Protein AF-A0A1H0Y2I3-F1 (afdb_monomer_lite)

Organism: NCBI:txid553311

pLDDT: mean 72.39, std 14.18, range [40.41, 94.81]

Sequence (72 aa):
MYGEYFHPFGFFLFIMLITLFITNIIIWKRRNSERCYYNSSTPNAMATLDNRLAKGEVSIEEYKEIKETLKH

Structure (mmCIF, N/CA/C/O backbone):
data_AF-A0A1H0Y2I3-F1
#
_entry.id   AF-A0A1H0Y2I3-F1
#
loop_
_atom_site.group_PDB
_atom_site.id
_atom_site.type_symbol
_atom_site.label_atom_id
_atom_site.label_alt_id
_atom_site.label_comp_id
_atom_site.label_asym_id
_atom_site.label_entity_id
_atom_site.label_seq_id
_atom_site.pdbx_PDB_ins_code
_atom_site.Cartn_x
_atom_site.Cartn_y
_atom_site.Cartn_z
_atom_site.occupancy
_atom_site.B_iso_or_equiv
_atom_site.auth_seq_id
_atom_site.auth_comp_id
_atom_site.auth_asym_id
_atom_site.auth_atom_id
_atom_site.pdbx_PDB_model_num
ATOM 1 N N . MET A 1 1 ? 27.397 10.771 -38.718 1.00 40.41 1 MET A N 1
ATOM 2 C CA . MET A 1 1 ? 25.979 10.529 -38.383 1.00 40.41 1 MET A CA 1
ATOM 3 C C . MET A 1 1 ? 25.956 9.488 -37.284 1.00 40.41 1 MET A C 1
ATOM 5 O O . MET A 1 1 ? 26.205 8.323 -37.560 1.00 40.41 1 MET A O 1
ATOM 9 N N . TYR A 1 2 ? 25.801 9.921 -36.035 1.00 50.34 2 TYR A N 1
ATOM 10 C CA . TYR A 1 2 ? 25.709 9.009 -34.901 1.00 50.34 2 TYR A CA 1
ATOM 11 C C . TYR A 1 2 ? 24.287 8.460 -34.902 1.00 50.34 2 TYR A C 1
ATOM 13 O O . TYR A 1 2 ? 23.352 9.161 -34.534 1.00 50.34 2 TYR A O 1
ATOM 21 N N . GLY A 1 3 ? 24.120 7.255 -35.444 1.00 57.47 3 GLY A N 1
ATOM 22 C CA . GLY A 1 3 ? 22.874 6.522 -35.302 1.00 57.47 3 GLY A CA 1
ATOM 23 C C . GLY A 1 3 ? 22.692 6.230 -33.823 1.00 57.47 3 GLY A C 1
ATOM 24 O O . GLY A 1 3 ? 23.482 5.485 -33.244 1.00 57.47 3 GLY A O 1
ATOM 25 N N . GLU A 1 4 ? 21.707 6.871 -33.207 1.00 62.41 4 GLU A N 1
ATOM 26 C CA . GLU A 1 4 ? 21.288 6.570 -31.847 1.00 62.41 4 GLU A CA 1
ATOM 27 C C . GLU A 1 4 ? 20.762 5.133 -31.828 1.00 62.41 4 GLU A C 1
ATOM 29 O O . GLU A 1 4 ? 19.612 4.851 -32.162 1.00 62.41 4 GLU A O 1
ATOM 34 N N . TYR A 1 5 ? 21.645 4.194 -31.492 1.00 65.00 5 TYR A N 1
ATOM 35 C CA . TYR A 1 5 ? 21.288 2.814 -31.203 1.00 65.00 5 TYR A CA 1
ATOM 36 C C . TYR A 1 5 ? 20.506 2.795 -29.889 1.00 65.00 5 TYR A C 1
ATOM 38 O O . TYR A 1 5 ? 21.046 2.566 -28.807 1.00 65.00 5 TYR A O 1
ATOM 46 N N . PHE A 1 6 ? 19.208 3.073 -29.984 1.00 66.06 6 PHE A N 1
ATOM 47 C CA . PHE A 1 6 ? 18.272 2.894 -28.889 1.00 66.06 6 PHE A CA 1
ATOM 48 C C . PHE A 1 6 ? 18.098 1.391 -28.665 1.00 66.06 6 PHE A C 1
ATOM 50 O O . PHE A 1 6 ? 17.312 0.740 -29.349 1.00 66.06 6 PHE A O 1
ATOM 57 N N . HIS A 1 7 ? 18.878 0.809 -27.751 1.00 71.06 7 HIS A N 1
ATOM 58 C CA . HIS A 1 7 ? 18.713 -0.589 -27.362 1.00 71.06 7 HIS A CA 1
ATOM 59 C C . HIS A 1 7 ? 17.374 -0.736 -26.622 1.00 71.06 7 HIS A C 1
ATOM 61 O O . HIS A 1 7 ? 17.288 -0.339 -25.454 1.00 71.06 7 HIS A O 1
ATOM 67 N N . PRO A 1 8 ? 16.338 -1.345 -27.234 1.00 70.19 8 PRO A N 1
ATOM 68 C CA . PRO A 1 8 ? 15.021 -1.453 -26.605 1.00 70.19 8 PRO A CA 1
ATOM 69 C C . PRO A 1 8 ? 15.107 -2.217 -25.277 1.00 70.19 8 PRO A C 1
ATOM 71 O O . PRO A 1 8 ? 14.383 -1.922 -24.332 1.00 70.19 8 PRO A O 1
ATOM 74 N N . PHE A 1 9 ? 16.067 -3.138 -25.168 1.00 74.50 9 PHE A N 1
ATOM 75 C CA . PHE A 1 9 ? 16.329 -3.920 -23.966 1.00 74.50 9 PHE A CA 1
ATOM 76 C C . PHE A 1 9 ? 16.694 -3.060 -22.744 1.00 74.50 9 PHE A C 1
ATOM 78 O O . PHE A 1 9 ? 16.220 -3.327 -21.642 1.00 74.50 9 PHE A O 1
ATOM 85 N N . GLY A 1 10 ? 17.479 -1.992 -22.930 1.00 80.31 10 GLY A N 1
ATOM 86 C CA . GLY A 1 10 ? 17.850 -1.088 -21.837 1.00 80.31 10 GLY A CA 1
ATOM 87 C C . GLY A 1 10 ? 16.654 -0.292 -21.316 1.00 80.31 10 GLY A C 1
ATOM 88 O O . GLY A 1 10 ? 16.500 -0.116 -20.110 1.00 80.31 10 GLY A O 1
ATOM 89 N N . PHE A 1 11 ? 15.759 0.117 -22.217 1.00 83.44 11 PHE A N 1
ATOM 90 C CA . PHE A 1 11 ? 14.542 0.841 -21.862 1.00 83.44 11 PHE A CA 1
ATOM 91 C C . PHE A 1 11 ? 13.558 -0.029 -21.067 1.00 83.44 11 PHE A C 1
ATOM 93 O O . PHE A 1 11 ? 13.049 0.402 -20.031 1.00 83.44 11 PHE A O 1
ATOM 100 N N . PHE A 1 12 ? 13.347 -1.280 -21.489 1.00 85.38 12 PHE A N 1
ATOM 101 C CA . PHE A 1 12 ? 12.509 -2.221 -20.740 1.00 85.38 12 PHE A CA 1
ATOM 102 C C . PHE A 1 12 ? 13.068 -2.514 -19.344 1.00 85.38 12 PHE A C 1
ATOM 104 O O . PHE A 1 12 ? 12.312 -2.499 -18.372 1.00 85.38 12 PHE A O 1
ATOM 111 N N . LEU A 1 13 ? 14.385 -2.714 -19.220 1.00 87.19 13 LEU A N 1
ATOM 112 C CA . LEU A 1 13 ? 15.030 -2.897 -17.917 1.00 87.19 13 LEU A CA 1
ATOM 113 C C . LEU A 1 13 ? 14.875 -1.666 -17.018 1.00 87.19 13 LEU A C 1
ATOM 115 O O . LEU A 1 13 ? 14.615 -1.807 -15.824 1.00 87.19 13 LEU A O 1
ATOM 119 N N . PHE A 1 14 ? 14.981 -0.464 -17.581 1.00 88.69 14 PHE A N 1
ATOM 120 C CA . PHE A 1 14 ? 14.822 0.777 -16.829 1.00 88.69 14 PHE A CA 1
ATOM 121 C C . PHE A 1 14 ? 13.399 0.932 -16.270 1.00 88.69 14 PHE A C 1
ATOM 123 O O . PHE A 1 14 ? 13.225 1.199 -15.080 1.00 88.69 14 PHE A O 1
ATOM 130 N N . ILE A 1 15 ? 12.374 0.673 -17.090 1.00 90.75 15 ILE A N 1
ATOM 131 C CA . ILE A 1 15 ? 10.969 0.678 -16.648 1.00 90.75 15 ILE A CA 1
ATOM 132 C C . ILE A 1 15 ? 10.724 -0.392 -15.578 1.00 90.75 15 ILE A C 1
ATOM 134 O O . ILE A 1 15 ? 10.050 -0.130 -14.576 1.00 90.75 15 ILE A O 1
ATOM 138 N N . MET A 1 16 ? 11.280 -1.591 -15.766 1.00 91.88 16 MET A N 1
ATOM 139 C CA . MET A 1 16 ? 11.153 -2.681 -14.801 1.00 91.88 16 MET A CA 1
ATOM 140 C C . MET A 1 16 ? 11.746 -2.292 -13.438 1.00 91.88 16 MET A C 1
ATOM 142 O O . MET A 1 16 ? 11.091 -2.473 -12.410 1.00 91.88 16 MET A O 1
ATOM 146 N N . LEU A 1 17 ? 12.946 -1.702 -13.423 1.00 93.06 17 LEU A N 1
ATOM 147 C CA . LEU A 1 17 ? 13.614 -1.247 -12.200 1.00 93.06 17 LEU A CA 1
ATOM 148 C C . LEU A 1 17 ? 12.822 -0.149 -11.483 1.00 93.06 17 LEU A C 1
ATOM 150 O O . LEU A 1 17 ? 12.636 -0.225 -10.268 1.00 93.06 17 LEU A O 1
ATOM 154 N N . ILE A 1 18 ? 12.300 0.833 -12.223 1.00 94.81 18 ILE A N 1
ATOM 155 C CA . ILE A 1 18 ? 11.466 1.905 -11.658 1.00 94.81 18 ILE A CA 1
ATOM 156 C C . ILE A 1 18 ? 10.204 1.329 -11.011 1.00 94.81 18 ILE A C 1
ATOM 158 O O . ILE A 1 18 ? 9.852 1.687 -9.887 1.00 94.81 18 ILE A O 1
ATOM 162 N N . THR A 1 19 ? 9.535 0.403 -11.695 1.00 94.06 19 THR A N 1
ATOM 163 C CA . THR A 1 19 ? 8.297 -0.213 -11.200 1.00 94.06 19 THR A CA 1
ATOM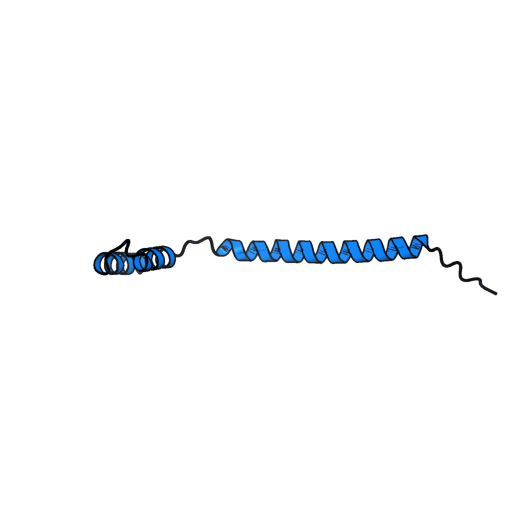 164 C C . THR A 1 19 ? 8.557 -1.022 -9.926 1.00 94.06 19 THR A C 1
ATOM 166 O O . THR A 1 19 ? 7.799 -0.938 -8.955 1.00 94.06 19 THR A O 1
ATOM 169 N N . LEU A 1 20 ? 9.668 -1.759 -9.882 1.00 94.69 20 LEU A N 1
ATOM 170 C CA . LEU A 1 20 ? 10.089 -2.511 -8.701 1.00 94.69 20 LEU A CA 1
ATOM 171 C C . LEU A 1 20 ? 10.424 -1.583 -7.522 1.00 94.69 20 LEU A C 1
ATOM 173 O O . LEU A 1 20 ? 10.038 -1.853 -6.386 1.00 94.69 20 LEU A O 1
ATOM 177 N N . PHE A 1 21 ? 11.078 -0.454 -7.787 1.00 94.75 21 PHE A N 1
ATOM 178 C CA . PHE A 1 21 ? 11.383 0.544 -6.766 1.00 94.75 21 PHE A CA 1
ATOM 179 C C . PHE A 1 21 ? 10.111 1.153 -6.156 1.00 94.75 21 PHE A C 1
ATOM 181 O O . PHE A 1 21 ? 9.958 1.190 -4.934 1.00 94.75 21 PHE A O 1
ATOM 188 N N . ILE A 1 22 ? 9.151 1.558 -6.994 1.00 94.25 22 ILE A N 1
ATOM 189 C CA . ILE A 1 22 ? 7.879 2.141 -6.542 1.00 94.25 22 ILE A CA 1
ATOM 190 C C . ILE A 1 22 ? 7.067 1.125 -5.729 1.00 94.25 22 ILE A C 1
ATOM 192 O O . ILE A 1 22 ? 6.571 1.448 -4.648 1.00 94.25 22 ILE A O 1
ATOM 196 N N . THR A 1 23 ? 6.949 -0.116 -6.208 1.00 93.69 23 THR A N 1
ATOM 197 C CA . THR A 1 23 ? 6.210 -1.169 -5.489 1.00 93.69 23 THR A CA 1
ATOM 198 C C . THR A 1 23 ? 6.854 -1.500 -4.142 1.00 93.69 23 THR A C 1
ATOM 200 O O . THR A 1 23 ? 6.135 -1.655 -3.153 1.00 93.69 23 THR A O 1
ATOM 203 N N . ASN A 1 24 ? 8.188 -1.510 -4.053 1.00 92.75 24 ASN A N 1
ATOM 204 C CA . ASN A 1 24 ? 8.903 -1.686 -2.789 1.00 92.75 24 ASN A CA 1
ATOM 205 C C . ASN A 1 24 ? 8.585 -0.563 -1.785 1.00 92.75 24 ASN A C 1
ATOM 207 O O . ASN A 1 24 ? 8.248 -0.856 -0.639 1.00 92.75 24 ASN A O 1
ATOM 211 N N . ILE A 1 25 ? 8.586 0.703 -2.226 1.00 90.56 25 ILE A N 1
ATOM 212 C CA . ILE A 1 25 ? 8.218 1.855 -1.383 1.00 90.56 25 ILE A CA 1
ATOM 213 C C . ILE A 1 25 ? 6.773 1.741 -0.886 1.00 90.56 25 ILE A C 1
ATOM 215 O O . ILE A 1 25 ? 6.506 1.987 0.292 1.00 90.56 25 ILE A O 1
ATOM 219 N N . ILE A 1 26 ? 5.833 1.353 -1.753 1.00 88.81 26 ILE A N 1
ATOM 220 C CA . ILE A 1 26 ? 4.419 1.191 -1.383 1.00 88.81 26 ILE A CA 1
ATOM 221 C C . ILE A 1 26 ? 4.260 0.085 -0.331 1.00 88.81 26 ILE A C 1
ATOM 223 O O . ILE A 1 26 ? 3.594 0.294 0.686 1.00 88.81 26 ILE A O 1
ATOM 227 N N . ILE A 1 27 ? 4.898 -1.071 -0.540 1.00 86.62 27 ILE A N 1
ATOM 228 C CA . ILE A 1 27 ? 4.871 -2.196 0.406 1.00 86.62 27 ILE A CA 1
ATOM 229 C C . ILE A 1 27 ? 5.519 -1.795 1.734 1.00 86.62 27 ILE A C 1
ATOM 231 O O . ILE A 1 27 ? 4.976 -2.092 2.799 1.00 86.62 27 ILE A O 1
ATOM 235 N N . TRP A 1 28 ? 6.646 -1.084 1.692 1.00 83.12 28 TRP A N 1
ATOM 236 C CA . TRP A 1 28 ? 7.343 -0.613 2.885 1.00 83.12 28 TRP A CA 1
ATOM 237 C C . TRP A 1 28 ? 6.495 0.381 3.685 1.00 83.12 28 TRP A C 1
ATOM 239 O O . TRP A 1 28 ? 6.323 0.214 4.895 1.00 83.12 28 TRP A O 1
ATOM 249 N N . LYS A 1 29 ? 5.866 1.351 3.010 1.00 79.25 29 LYS A N 1
ATOM 250 C CA . LYS A 1 29 ? 4.946 2.311 3.633 1.00 79.25 29 LYS A CA 1
ATOM 251 C C . LYS A 1 29 ? 3.738 1.612 4.259 1.00 79.25 29 LYS A C 1
ATOM 253 O O . LYS A 1 29 ? 3.373 1.935 5.387 1.00 79.25 29 LYS A O 1
ATOM 258 N N . ARG A 1 30 ? 3.140 0.634 3.570 1.00 72.44 30 ARG A N 1
ATOM 259 C CA . ARG A 1 30 ? 2.012 -0.143 4.105 1.00 72.44 30 ARG A CA 1
ATOM 260 C C . ARG A 1 30 ? 2.418 -0.954 5.336 1.00 72.44 30 ARG A C 1
ATOM 262 O O . ARG A 1 30 ? 1.742 -0.878 6.355 1.00 72.44 30 ARG A O 1
ATOM 269 N N . ARG A 1 31 ? 3.561 -1.643 5.288 1.00 67.62 31 ARG A N 1
ATOM 270 C CA . ARG A 1 31 ? 4.074 -2.434 6.418 1.00 67.62 31 ARG A CA 1
ATOM 271 C C . ARG A 1 31 ? 4.402 -1.570 7.638 1.00 67.62 31 ARG A C 1
ATOM 273 O O . ARG A 1 31 ? 4.223 -2.017 8.767 1.00 67.62 31 ARG A O 1
ATOM 280 N N . ASN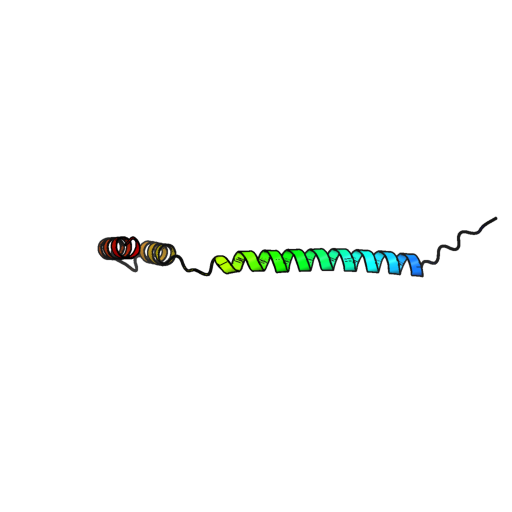 A 1 32 ? 4.857 -0.334 7.426 1.00 60.47 32 ASN A N 1
ATOM 281 C CA . ASN A 1 32 ? 5.106 0.602 8.522 1.00 60.47 32 ASN A CA 1
ATOM 282 C C . ASN A 1 32 ? 3.806 1.227 9.062 1.00 60.47 32 ASN A C 1
ATOM 284 O O . ASN A 1 32 ? 3.687 1.438 10.264 1.00 60.47 32 ASN A O 1
ATOM 288 N N . SER A 1 33 ? 2.804 1.446 8.204 1.00 58.44 33 SER A N 1
ATOM 289 C CA . SER A 1 33 ? 1.468 1.903 8.615 1.00 58.44 33 SER A CA 1
ATOM 290 C C . SER A 1 33 ? 0.710 0.848 9.427 1.00 58.44 33 SER A C 1
ATOM 292 O O . SER A 1 33 ? 0.002 1.192 10.371 1.00 58.44 33 SER A O 1
ATOM 294 N N . GLU A 1 34 ? 0.866 -0.437 9.100 1.00 56.12 34 GLU A N 1
ATOM 295 C CA . GLU A 1 34 ? 0.236 -1.539 9.843 1.00 56.12 34 GLU A CA 1
ATOM 296 C C . GLU A 1 34 ? 0.851 -1.725 11.243 1.00 56.12 34 GLU A C 1
ATOM 298 O O . GLU A 1 34 ? 0.162 -2.167 12.162 1.00 56.12 34 GLU A O 1
ATOM 303 N N . ARG A 1 35 ? 2.105 -1.295 11.465 1.00 54.59 35 ARG A N 1
ATOM 304 C CA . ARG A 1 35 ? 2.711 -1.277 12.810 1.00 54.59 35 ARG A CA 1
ATOM 305 C C . ARG A 1 35 ? 2.117 -0.213 13.734 1.00 54.59 35 ARG A C 1
ATOM 307 O O . ARG A 1 35 ? 2.159 -0.398 14.945 1.00 54.59 35 ARG A O 1
ATOM 314 N N . CYS A 1 36 ? 1.519 0.854 13.202 1.00 54.09 36 CYS A N 1
ATOM 315 C CA . CYS A 1 36 ? 0.837 1.859 14.023 1.00 54.09 36 CYS A CA 1
ATOM 316 C C . CYS A 1 36 ? -0.608 1.473 14.381 1.00 54.09 36 CYS A C 1
ATOM 318 O O . CYS A 1 36 ? -1.146 2.007 15.346 1.00 54.09 36 CYS A O 1
ATOM 320 N N . TYR A 1 37 ? -1.225 0.522 13.669 1.00 50.81 37 TYR A N 1
ATOM 321 C CA . TYR A 1 37 ? -2.579 0.050 13.992 1.00 50.81 37 TYR A CA 1
ATOM 322 C C . TYR A 1 37 ? -2.615 -1.034 15.080 1.00 50.81 37 TYR A C 1
ATOM 324 O O . TYR A 1 37 ? -3.660 -1.253 15.694 1.00 50.81 37 TYR A O 1
ATOM 332 N N . TYR A 1 38 ? -1.474 -1.657 15.390 1.00 47.44 38 TYR A N 1
ATOM 333 C CA . TYR A 1 38 ? -1.372 -2.676 16.442 1.00 47.44 38 TYR A CA 1
ATOM 334 C C . TYR A 1 38 ? -1.255 -2.123 17.872 1.00 47.44 38 TYR A C 1
ATOM 336 O O . TYR A 1 38 ? -1.296 -2.903 18.817 1.00 47.44 38 TYR A O 1
ATOM 344 N N . ASN A 1 39 ? -1.209 -0.799 18.058 1.00 46.12 39 ASN A N 1
ATOM 345 C CA . ASN A 1 39 ? -1.380 -0.180 19.382 1.00 46.12 39 ASN A CA 1
ATOM 346 C C . ASN A 1 39 ? -2.849 0.127 19.732 1.00 46.12 39 ASN A C 1
ATOM 348 O O . ASN A 1 39 ? -3.116 0.703 20.779 1.00 46.12 39 ASN A O 1
ATOM 352 N N . SER A 1 40 ? -3.811 -0.287 18.898 1.00 48.25 40 SER A N 1
ATOM 353 C CA . SER A 1 40 ? -5.239 -0.284 19.266 1.00 48.25 40 SER A CA 1
ATOM 354 C C . SER A 1 40 ? -5.691 -1.578 19.963 1.00 48.25 40 SER A C 1
ATOM 356 O O . SER A 1 40 ? -6.842 -1.692 20.369 1.00 48.25 40 SER A O 1
ATOM 358 N N . SER A 1 41 ? -4.785 -2.549 20.137 1.00 45.62 41 SER A N 1
ATOM 359 C CA . SER A 1 41 ? -5.030 -3.791 20.888 1.00 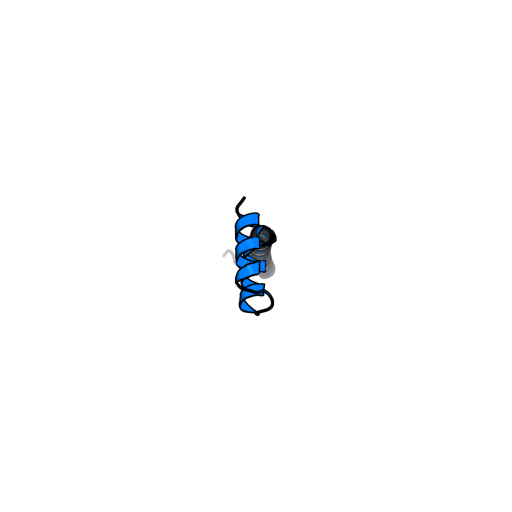45.62 41 SER A CA 1
ATOM 360 C C . SER A 1 41 ? -4.731 -3.672 22.385 1.00 45.62 41 SER A C 1
ATOM 362 O O . SER A 1 41 ? -4.533 -4.679 23.057 1.00 45.62 41 SER A O 1
ATOM 364 N N . THR A 1 42 ? -4.747 -2.464 22.945 1.00 51.44 42 THR A N 1
ATOM 365 C CA . THR A 1 42 ? -5.278 -2.306 24.298 1.00 51.44 42 THR A CA 1
ATOM 366 C C . THR A 1 42 ? -6.790 -2.214 24.135 1.00 51.44 42 THR A C 1
ATOM 368 O O . THR A 1 42 ? -7.282 -1.167 23.708 1.00 51.44 42 THR A O 1
ATOM 371 N N . PRO A 1 43 ? -7.565 -3.279 24.414 1.00 51.50 43 PRO A N 1
ATOM 372 C CA . PRO A 1 43 ? -8.994 -3.108 24.567 1.00 51.50 43 PRO A CA 1
ATOM 373 C C . PRO A 1 43 ? -9.161 -2.141 25.733 1.00 51.50 43 PRO A C 1
ATOM 375 O O . PRO A 1 43 ? -8.951 -2.506 26.887 1.00 51.50 43 PRO A O 1
ATOM 378 N N . ASN A 1 44 ? -9.475 -0.881 25.429 1.00 62.84 44 ASN A N 1
ATOM 379 C CA . ASN A 1 44 ? -9.960 0.050 26.430 1.00 62.84 44 ASN A CA 1
ATOM 380 C C . ASN A 1 44 ? -11.121 -0.685 27.097 1.00 62.84 44 ASN A C 1
ATOM 382 O O . ASN A 1 44 ? -12.150 -0.913 26.458 1.00 62.84 44 ASN A O 1
ATOM 386 N N . ALA A 1 45 ? -10.929 -1.143 28.335 1.00 65.19 45 ALA A N 1
ATOM 387 C CA . ALA A 1 45 ? -11.934 -1.917 29.056 1.00 65.19 45 ALA A CA 1
ATOM 388 C C . ALA A 1 45 ? -13.278 -1.167 29.052 1.00 65.19 45 ALA A C 1
ATOM 390 O O . ALA A 1 45 ? -14.329 -1.778 28.892 1.00 65.19 45 ALA A O 1
ATOM 391 N N . MET A 1 46 ? -13.215 0.171 29.054 1.00 66.31 46 MET A N 1
ATOM 392 C CA . MET A 1 46 ? -14.343 1.075 28.831 1.00 66.31 46 MET A CA 1
ATOM 393 C C . MET A 1 46 ? -15.036 0.901 27.472 1.00 66.31 46 MET A C 1
ATOM 395 O O . MET A 1 46 ? -16.251 0.794 27.441 1.00 66.31 46 MET A O 1
ATOM 399 N N . ALA A 1 47 ? -14.308 0.796 26.356 1.00 69.88 47 ALA A N 1
ATOM 400 C CA . ALA A 1 47 ? -14.917 0.596 25.035 1.00 69.88 47 ALA A CA 1
ATOM 401 C C . ALA A 1 47 ? -15.612 -0.773 24.914 1.00 69.88 47 ALA A C 1
ATOM 403 O O . ALA A 1 47 ? -16.628 -0.907 24.234 1.00 69.88 47 ALA A O 1
ATOM 404 N N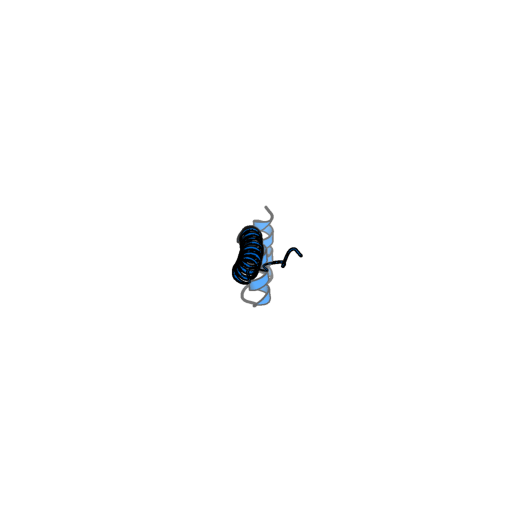 . THR A 1 48 ? -15.086 -1.794 25.600 1.00 74.44 48 THR A N 1
ATOM 405 C CA . THR A 1 48 ? -15.742 -3.110 25.677 1.00 74.44 48 THR A CA 1
ATOM 406 C C . THR A 1 48 ? -16.989 -3.054 26.561 1.00 74.44 48 THR A C 1
ATOM 408 O O . THR A 1 48 ? -18.013 -3.637 26.209 1.00 74.44 48 THR A O 1
ATOM 411 N N . LEU A 1 49 ? -16.926 -2.326 27.678 1.00 71.12 49 LEU A N 1
ATOM 412 C CA . LEU A 1 49 ? -18.042 -2.125 28.599 1.00 71.12 49 LEU A CA 1
ATOM 413 C C . LEU A 1 49 ? -19.182 -1.308 27.961 1.00 71.12 49 LEU A C 1
ATOM 415 O O . LEU A 1 49 ? -20.339 -1.710 28.050 1.00 71.12 49 LEU A O 1
ATOM 419 N N . ASP A 1 50 ? -18.857 -0.227 27.247 1.00 72.12 50 ASP A N 1
ATOM 420 C CA . ASP A 1 50 ? -19.819 0.608 26.516 1.00 72.12 50 ASP A CA 1
ATOM 421 C C . ASP A 1 50 ? -20.553 -0.197 25.431 1.00 72.12 50 ASP A C 1
ATOM 423 O O . ASP A 1 50 ? -21.765 -0.069 25.263 1.00 72.12 50 ASP A O 1
ATOM 427 N N . ASN A 1 51 ? -19.844 -1.086 24.726 1.00 75.12 51 ASN A N 1
ATOM 428 C CA . ASN A 1 51 ? -20.450 -1.969 23.727 1.00 75.12 51 ASN A CA 1
ATOM 429 C C . ASN A 1 51 ? -21.421 -2.981 24.369 1.00 75.12 51 ASN A C 1
ATOM 431 O O . ASN A 1 51 ? -22.497 -3.232 23.832 1.00 75.12 51 ASN A O 1
ATOM 435 N N . ARG A 1 52 ? -21.092 -3.526 25.550 1.00 75.19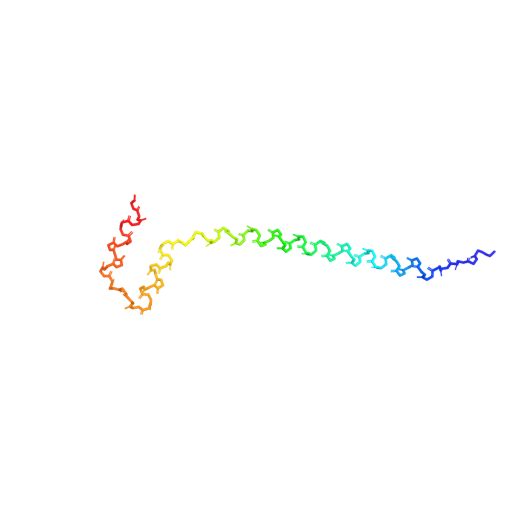 52 ARG A N 1
ATOM 436 C CA . ARG A 1 52 ? -21.985 -4.438 26.293 1.00 75.19 52 ARG A CA 1
ATOM 437 C C . ARG A 1 52 ? -23.234 -3.735 26.827 1.00 75.19 52 ARG A C 1
ATOM 439 O O . ARG A 1 52 ? -24.321 -4.301 26.747 1.00 75.19 52 ARG A O 1
ATOM 446 N N . LEU A 1 53 ? -23.101 -2.489 27.290 1.00 75.88 53 LEU A N 1
ATOM 447 C CA . LEU A 1 53 ? -24.246 -1.660 27.678 1.00 75.88 53 LEU A CA 1
ATOM 448 C C . LEU A 1 53 ? -25.162 -1.381 26.477 1.00 75.88 53 LEU A C 1
ATOM 450 O O . LEU A 1 53 ? -26.374 -1.542 26.579 1.00 75.88 53 LEU A O 1
ATOM 454 N N . ALA A 1 54 ? -24.594 -1.021 25.321 1.00 74.62 54 ALA A N 1
ATOM 455 C CA . ALA A 1 54 ? -25.363 -0.763 24.100 1.00 74.62 54 ALA A CA 1
ATOM 456 C C . ALA A 1 54 ? -26.111 -2.006 23.585 1.00 74.62 54 ALA A C 1
ATOM 458 O O . ALA A 1 54 ? -27.168 -1.884 22.969 1.00 74.62 54 ALA A O 1
ATOM 459 N N . LYS A 1 55 ? -25.583 -3.203 23.861 1.00 80.75 55 LYS A N 1
ATOM 460 C CA . LYS A 1 55 ? -26.244 -4.484 23.580 1.00 80.75 55 LYS A CA 1
ATOM 461 C C . LYS A 1 55 ? -27.305 -4.875 24.614 1.00 80.75 55 LYS A C 1
ATOM 463 O O . LYS A 1 55 ? -28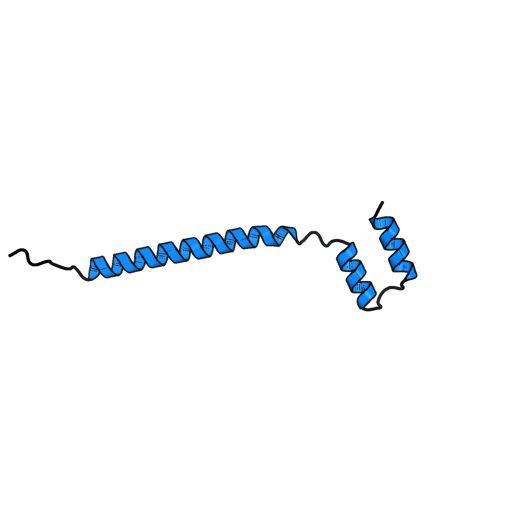.006 -5.857 24.395 1.00 80.75 55 LYS A O 1
ATOM 468 N N . GLY A 1 56 ? -27.426 -4.135 25.719 1.00 74.44 56 GLY A N 1
ATOM 469 C CA . GLY A 1 56 ? -28.348 -4.452 26.811 1.00 74.44 56 GLY A CA 1
ATOM 470 C C . GLY A 1 56 ? -27.962 -5.708 27.595 1.00 74.44 56 GLY A C 1
ATOM 471 O O . GLY A 1 56 ? -28.796 -6.261 28.302 1.00 74.44 56 GLY A O 1
ATOM 472 N N . GLU A 1 57 ? -26.713 -6.171 27.465 1.00 76.31 57 GLU A N 1
ATOM 473 C CA . GLU A 1 57 ? -26.193 -7.340 28.189 1.00 76.31 57 GLU A CA 1
ATOM 474 C C . GLU A 1 57 ? -25.894 -7.020 29.664 1.00 76.31 57 GLU A C 1
ATOM 476 O O . GLU A 1 57 ? -25.693 -7.933 30.458 1.00 76.31 57 GLU A O 1
ATOM 481 N N . VAL A 1 58 ? -25.837 -5.733 30.023 1.00 76.50 58 VAL A N 1
ATOM 482 C CA . VAL A 1 58 ? -25.467 -5.235 31.355 1.00 76.50 58 VAL A CA 1
ATOM 483 C C . VAL A 1 58 ? -26.463 -4.161 31.794 1.00 76.50 58 VAL A C 1
ATOM 485 O O . VAL A 1 58 ? -26.844 -3.300 30.996 1.00 76.50 58 VAL A O 1
ATOM 488 N N . SER A 1 59 ? -26.872 -4.202 33.065 1.00 73.88 59 SER A N 1
ATOM 489 C CA . SER A 1 59 ? -27.723 -3.177 33.681 1.00 73.88 59 SER A CA 1
ATOM 490 C C . SER A 1 59 ? -26.986 -1.834 33.794 1.00 73.88 59 SER A C 1
ATOM 492 O O . SER A 1 59 ? -25.774 -1.780 34.001 1.00 73.88 59 SER A O 1
ATOM 494 N N . ILE A 1 60 ? -27.720 -0.719 33.719 1.00 73.38 60 ILE A N 1
ATOM 495 C CA . ILE A 1 60 ? -27.170 0.639 33.905 1.00 73.38 60 ILE A CA 1
ATOM 496 C C . ILE A 1 60 ? -26.485 0.777 35.281 1.00 73.38 60 ILE A C 1
ATOM 498 O O . ILE A 1 60 ? -25.519 1.529 35.427 1.00 73.38 60 ILE A O 1
ATOM 502 N N . GLU A 1 61 ? -26.964 0.031 36.277 1.00 75.94 61 GLU A N 1
ATOM 503 C CA . GLU A 1 61 ? -26.436 0.015 37.644 1.00 75.94 61 GLU A CA 1
ATOM 504 C C . GLU A 1 61 ? -25.058 -0.663 37.706 1.00 75.94 61 GLU A C 1
ATOM 506 O O . GLU A 1 61 ? -24.099 -0.059 38.188 1.00 75.94 61 GLU A O 1
ATOM 511 N N . GLU A 1 62 ? -24.924 -1.852 37.111 1.00 73.00 62 GLU A N 1
ATOM 512 C CA . GLU A 1 62 ? -23.656 -2.593 37.014 1.00 73.00 62 GLU A CA 1
ATOM 513 C C . GLU A 1 62 ? -22.625 -1.841 36.160 1.00 73.00 62 GLU A C 1
ATOM 515 O O . GLU A 1 62 ? -21.439 -1.789 36.485 1.00 73.00 62 GLU A O 1
ATOM 520 N N . TYR A 1 63 ? -23.072 -1.182 35.084 1.00 74.44 63 TYR A N 1
ATOM 521 C CA . TYR A 1 63 ? -22.208 -0.332 34.265 1.00 74.44 63 TYR A CA 1
ATOM 522 C C . TYR A 1 63 ? -21.579 0.804 35.080 1.00 74.44 63 TYR A C 1
ATOM 524 O O . TYR A 1 63 ? -20.398 1.117 34.908 1.00 74.44 63 TYR A O 1
ATOM 532 N N . LYS A 1 64 ? -22.353 1.431 35.974 1.00 76.50 64 LYS A N 1
ATOM 533 C CA . LYS A 1 64 ? -21.882 2.556 36.785 1.00 76.50 64 LYS A CA 1
ATOM 534 C C . LYS A 1 64 ? -20.840 2.114 37.817 1.00 76.50 64 LYS A C 1
ATOM 536 O O . LYS A 1 64 ? -19.825 2.793 37.957 1.00 76.50 64 LYS A O 1
ATOM 541 N N . GLU A 1 65 ? -21.047 0.970 38.463 1.00 78.81 65 GLU A N 1
ATOM 542 C CA . GLU A 1 65 ? -20.102 0.389 39.428 1.00 78.81 65 GLU A CA 1
ATOM 543 C C . GLU A 1 65 ? -18.774 -0.015 38.760 1.00 78.81 65 GLU A C 1
ATOM 545 O O . GLU A 1 65 ? -17.684 0.334 39.225 1.00 78.81 65 GLU A O 1
ATOM 550 N N . ILE A 1 66 ? -18.845 -0.669 37.596 1.00 76.19 66 ILE A N 1
ATOM 551 C CA . ILE A 1 66 ? -17.653 -1.068 36.833 1.00 76.19 66 ILE A CA 1
ATOM 552 C C . ILE A 1 66 ? -16.908 0.168 36.294 1.00 76.19 66 ILE A C 1
ATOM 554 O O . ILE A 1 66 ? -15.680 0.199 36.233 1.00 76.19 66 ILE A O 1
ATOM 558 N N . LYS A 1 67 ? -17.630 1.234 35.935 1.00 74.12 67 LYS A N 1
ATOM 559 C CA . LYS A 1 67 ? -17.026 2.498 35.494 1.00 74.12 67 LYS A CA 1
ATOM 560 C C . LYS A 1 67 ? -16.315 3.245 36.622 1.00 74.12 67 LYS A C 1
ATOM 562 O O . LYS A 1 67 ? -15.289 3.871 36.361 1.00 74.12 67 LYS A O 1
ATOM 567 N N . GLU A 1 68 ? -16.845 3.210 37.843 1.00 77.00 68 GLU A N 1
ATOM 568 C CA . GLU A 1 68 ? -16.194 3.820 39.009 1.00 77.00 68 GLU A CA 1
ATOM 569 C C . GLU A 1 68 ? -14.928 3.057 39.412 1.00 77.00 68 GLU A C 1
ATOM 571 O O . GLU A 1 68 ? -13.894 3.684 39.637 1.00 77.00 68 GLU A O 1
ATOM 576 N N . THR A 1 69 ? -14.964 1.723 39.395 1.00 73.75 69 THR A N 1
ATOM 577 C CA . THR A 1 69 ? -13.791 0.878 39.691 1.00 73.75 69 THR A CA 1
ATOM 578 C C . THR A 1 69 ? -12.691 0.972 38.633 1.00 73.75 69 THR A C 1
ATOM 580 O O . THR A 1 69 ? -11.520 0.950 38.983 1.00 73.75 69 THR A O 1
ATOM 583 N N . LEU A 1 70 ? -13.035 1.135 37.350 1.00 68.44 70 LEU A N 1
ATOM 584 C CA . LEU A 1 70 ? -12.061 1.314 36.260 1.00 68.44 70 LEU A CA 1
ATOM 585 C C . LEU A 1 70 ? -11.409 2.705 36.212 1.00 68.44 70 LEU A C 1
ATOM 587 O O . LEU A 1 70 ? -10.456 2.905 35.458 1.00 68.44 70 LEU A O 1
ATOM 591 N N . LYS A 1 71 ? -11.964 3.691 36.926 1.00 66.44 71 LYS A N 1
ATOM 592 C CA . LYS A 1 71 ? -11.448 5.069 36.965 1.00 66.44 71 LYS A CA 1
ATOM 593 C C . LYS A 1 71 ? -10.492 5.305 38.144 1.00 66.44 71 LYS A C 1
ATOM 595 O O . LYS A 1 71 ? -9.828 6.343 38.167 1.00 66.44 71 LYS A O 1
ATOM 600 N N . HIS A 1 72 ? -10.453 4.375 39.096 1.00 48.91 72 HIS A N 1
ATOM 601 C CA . HIS A 1 72 ? -9.561 4.358 40.254 1.00 48.91 72 HIS A CA 1
ATOM 602 C C . HIS A 1 72 ? -8.350 3.447 39.992 1.00 48.91 72 HIS A C 1
ATOM 604 O O . HIS A 1 72 ? -7.292 3.696 40.615 1.00 48.91 72 HIS A O 1
#

Radius of gyration: 28.47 Å; chains: 1; bounding box: 54×18×79 Å

Foldseek 3Di:
DPDPPPPVVVVVVVVVVVVVVVVVVVVVVVVVVVVVVVVPPPPPVLVVLVVCVVVVVDDPVRSVVVVVVSVD

Secondary structure (DSSP, 8-state):
-------HHHHHHHHHHHHHHHHHHHHHHHHHHHHHHGGG-S--HHHHHHHHHHTT-S-HHHHHHHHHHTT-